Protein AF-A0A9W5B298-F1 (afdb_monomer_lite)

Organism: NCBI:txid1183436

pLDDT: mean 78.12, std 11.75, range [42.09, 90.38]

Sequence (65 aa):
MDQVPEWYAFVGTCPRCRRSGSIERRDIKRVLGPKTVLSAIPSRLRCKACQNKVGNKATMRKMPR

Radius of gyration: 12.13 Å; chains: 1; bounding box: 28×26×32 Å

Secondary structure (DSSP, 8-state):
-----TTEEEEEE-TTT--EEEE-HHHHHHHH-TT--GGGHHHH---TTT---SS-EEEEEEPP-

Foldseek 3Di:
DDDPDPQKWKWKADPVVRDIDTDDPVNCCVPPNDPDDQVVVLQDDADPPPRDRPPIDIDIDGHDD

Structure (mmCIF, N/CA/C/O backbone):
data_AF-A0A9W5B298-F1
#
_entry.id   AF-A0A9W5B298-F1
#
loop_
_atom_site.group_PDB
_atom_site.id
_atom_site.type_symbol
_atom_site.label_atom_id
_atom_site.label_alt_id
_atom_site.label_comp_id
_atom_site.label_asym_id
_atom_site.label_entity_id
_atom_site.label_seq_id
_atom_site.pdbx_PDB_ins_code
_atom_site.Cartn_x
_atom_site.Cartn_y
_atom_site.Cartn_z
_atom_site.occupancy
_atom_site.B_iso_or_equiv
_atom_site.auth_seq_id
_atom_site.auth_comp_id
_atom_site.auth_asym_id
_atom_site.auth_atom_id
_atom_site.pdbx_PDB_model_num
ATOM 1 N N . MET A 1 1 ? 4.037 16.561 17.078 1.00 42.09 1 MET A N 1
ATOM 2 C CA . MET A 1 1 ? 3.407 15.662 16.088 1.00 42.09 1 MET A CA 1
ATOM 3 C C . MET A 1 1 ? 4.481 15.292 15.088 1.00 42.09 1 MET A C 1
ATOM 5 O O . MET A 1 1 ? 4.884 16.136 14.301 1.00 42.09 1 MET A O 1
ATOM 9 N N . ASP A 1 2 ? 5.021 14.090 15.255 1.00 45.09 2 ASP A N 1
ATOM 10 C CA . ASP A 1 2 ? 6.247 13.598 14.631 1.00 45.09 2 ASP A CA 1
ATOM 11 C C . ASP A 1 2 ? 6.119 13.529 13.098 1.00 45.09 2 ASP A C 1
ATOM 13 O O . ASP A 1 2 ? 5.199 12.914 12.550 1.00 45.09 2 ASP A O 1
ATOM 17 N N . GLN A 1 3 ? 6.996 14.266 12.417 1.00 51.72 3 GLN A N 1
ATOM 18 C CA . GLN A 1 3 ? 6.999 14.468 10.974 1.00 51.72 3 GLN A CA 1
ATOM 19 C C . GLN A 1 3 ? 7.410 13.176 10.266 1.00 51.72 3 GLN A C 1
ATOM 21 O O . GLN A 1 3 ? 8.593 12.872 10.169 1.00 51.72 3 GLN A O 1
ATOM 26 N N . VAL A 1 4 ? 6.442 12.433 9.717 1.00 54.28 4 VAL A N 1
ATOM 27 C CA . VAL A 1 4 ? 6.728 11.321 8.796 1.00 54.28 4 VAL A CA 1
ATOM 28 C C . VAL A 1 4 ? 7.592 11.865 7.646 1.00 54.28 4 VAL A C 1
ATOM 30 O O . VAL A 1 4 ? 7.069 12.638 6.834 1.00 54.28 4 VAL A O 1
ATOM 33 N N . PRO A 1 5 ? 8.878 11.479 7.530 1.00 53.72 5 PRO A N 1
ATOM 34 C CA . PRO A 1 5 ? 9.782 12.062 6.546 1.00 53.72 5 PRO A CA 1
ATOM 35 C C . PRO A 1 5 ? 9.214 11.922 5.127 1.00 53.72 5 PRO A C 1
ATOM 37 O O . PRO A 1 5 ? 8.611 10.898 4.779 1.00 53.72 5 PRO A O 1
ATOM 40 N N . GLU A 1 6 ? 9.404 12.936 4.281 1.00 54.56 6 GLU A N 1
ATOM 41 C CA . GLU A 1 6 ? 8.938 12.998 2.879 1.00 54.56 6 GLU A CA 1
ATOM 42 C C . GLU A 1 6 ? 9.471 11.864 1.978 1.00 54.56 6 GLU A C 1
ATOM 44 O O . GLU A 1 6 ? 8.979 11.645 0.879 1.00 54.56 6 GLU A O 1
ATOM 49 N N . TRP A 1 7 ? 10.387 11.045 2.492 1.00 57.66 7 TRP A N 1
ATOM 50 C CA . TRP A 1 7 ? 11.177 10.053 1.762 1.00 57.66 7 TRP A CA 1
ATOM 51 C C . TRP A 1 7 ? 10.553 8.652 1.671 1.00 57.66 7 TRP A C 1
ATOM 53 O O . TRP A 1 7 ? 11.246 7.697 1.321 1.00 57.66 7 TRP A O 1
ATOM 63 N N . TYR A 1 8 ? 9.266 8.489 1.996 1.00 66.69 8 TYR A N 1
ATOM 64 C CA . TYR A 1 8 ? 8.569 7.207 1.826 1.00 66.69 8 TYR A CA 1
ATOM 65 C C . TYR A 1 8 ? 7.528 7.289 0.714 1.00 66.69 8 TYR A C 1
ATOM 67 O O . TYR A 1 8 ? 6.495 7.948 0.879 1.00 66.69 8 TYR A O 1
ATOM 75 N N . ALA A 1 9 ? 7.791 6.573 -0.378 1.00 75.94 9 ALA A N 1
ATOM 76 C CA . ALA A 1 9 ? 6.855 6.359 -1.468 1.00 75.94 9 ALA A CA 1
ATOM 77 C C . ALA A 1 9 ? 6.029 5.097 -1.196 1.00 75.94 9 ALA A C 1
ATOM 79 O O . ALA A 1 9 ? 6.568 4.041 -0.852 1.00 75.94 9 ALA A O 1
ATOM 80 N N . PHE A 1 10 ? 4.713 5.190 -1.368 1.00 83.38 10 PHE A N 1
ATOM 81 C CA . PHE A 1 10 ? 3.858 4.009 -1.372 1.00 83.38 10 PHE A CA 1
ATOM 82 C C . PHE A 1 10 ? 3.895 3.383 -2.756 1.00 83.38 10 PHE A C 1
ATOM 84 O O . PHE A 1 10 ? 3.803 4.081 -3.759 1.00 83.38 10 PHE A O 1
ATOM 91 N N . VAL A 1 11 ? 4.031 2.067 -2.821 1.00 86.19 11 VAL A N 1
ATOM 92 C CA . VAL A 1 11 ? 4.041 1.308 -4.069 1.00 86.19 11 VAL A CA 1
ATOM 93 C C . VAL A 1 11 ? 2.963 0.241 -3.981 1.00 86.19 11 VAL A C 1
ATOM 95 O O . VAL A 1 11 ? 3.001 -0.638 -3.122 1.00 86.19 11 VAL A O 1
ATOM 98 N N . GLY A 1 12 ? 1.983 0.326 -4.873 1.00 89.19 12 GLY A N 1
ATOM 99 C CA . GLY A 1 12 ? 0.950 -0.685 -5.044 1.00 89.19 12 GLY A CA 1
ATOM 100 C C . GLY A 1 12 ? 1.411 -1.730 -6.045 1.00 89.19 12 GLY A C 1
ATOM 101 O O . GLY A 1 12 ? 1.835 -1.369 -7.135 1.00 89.19 12 GLY A O 1
ATOM 102 N N . THR A 1 13 ? 1.308 -3.011 -5.705 1.00 88.50 13 THR A N 1
ATOM 103 C CA . THR A 1 13 ? 1.613 -4.131 -6.602 1.00 88.50 13 THR A CA 1
ATOM 104 C C . THR A 1 13 ? 0.371 -4.984 -6.806 1.00 88.50 13 THR A C 1
ATOM 106 O O . THR A 1 13 ? -0.251 -5.445 -5.848 1.00 88.50 13 THR A O 1
ATOM 109 N N . CYS A 1 14 ? 0.012 -5.213 -8.065 1.00 90.12 14 CYS A N 1
ATOM 110 C CA . CYS A 1 14 ? -1.104 -6.071 -8.429 1.00 90.12 14 CYS A CA 1
ATOM 111 C C . CYS A 1 14 ? -0.608 -7.502 -8.687 1.00 90.12 14 CYS A C 1
ATOM 113 O O . CYS A 1 14 ? 0.151 -7.693 -9.636 1.00 90.12 14 CYS A O 1
ATOM 115 N N . PRO A 1 15 ? -1.071 -8.533 -7.956 1.00 88.50 15 PRO A N 1
ATOM 116 C CA . PRO A 1 15 ? -0.647 -9.915 -8.202 1.00 88.50 15 PRO A CA 1
ATOM 117 C C . PRO A 1 15 ? -1.124 -10.446 -9.562 1.00 88.50 15 PRO A C 1
ATOM 119 O O . PRO A 1 15 ? -0.435 -11.244 -10.185 1.00 88.50 15 PRO A O 1
ATOM 122 N N . ARG A 1 16 ? -2.271 -9.961 -10.061 1.00 89.06 16 ARG A N 1
ATOM 123 C CA . ARG A 1 16 ? -2.881 -10.437 -11.313 1.00 89.06 16 ARG A CA 1
ATOM 124 C C . ARG A 1 16 ? -2.076 -10.074 -12.564 1.00 89.06 16 ARG A C 1
ATOM 126 O O . ARG A 1 16 ? -1.772 -10.940 -13.370 1.00 89.06 16 ARG A O 1
ATOM 133 N N . CYS A 1 17 ? -1.725 -8.799 -12.733 1.00 90.38 17 CYS A N 1
ATOM 134 C CA . CYS A 1 17 ? -0.941 -8.327 -13.882 1.00 90.38 17 CYS A CA 1
ATOM 135 C C . CYS A 1 17 ? 0.542 -8.093 -13.560 1.00 90.38 17 CYS A C 1
ATOM 137 O O . CYS A 1 17 ? 1.274 -7.628 -14.427 1.00 90.38 17 CYS A O 1
ATOM 139 N N . ARG A 1 18 ? 0.968 -8.351 -12.313 1.00 87.69 18 ARG A N 1
ATOM 140 C CA . ARG A 1 18 ? 2.330 -8.118 -11.798 1.00 87.69 18 ARG A CA 1
ATOM 141 C C . ARG A 1 18 ? 2.856 -6.689 -11.988 1.00 87.69 18 ARG A C 1
ATOM 143 O O . ARG A 1 18 ? 4.051 -6.451 -11.862 1.00 87.69 18 ARG A O 1
ATOM 150 N N . ARG A 1 19 ? 1.971 -5.716 -12.237 1.00 86.62 19 ARG A N 1
ATOM 151 C CA . ARG A 1 19 ? 2.353 -4.303 -12.314 1.00 86.62 19 ARG A CA 1
ATOM 152 C C . ARG A 1 19 ? 2.462 -3.698 -10.928 1.00 86.62 19 ARG A C 1
ATOM 154 O O . ARG A 1 19 ? 1.572 -3.875 -10.091 1.00 86.62 19 ARG A O 1
ATOM 161 N N . SER A 1 20 ? 3.521 -2.931 -10.747 1.00 88.00 20 SER A N 1
ATOM 162 C CA . SER A 1 20 ? 3.734 -2.037 -9.622 1.00 88.00 20 SER A CA 1
ATOM 163 C C . SER A 1 20 ? 3.542 -0.585 -10.064 1.00 88.00 20 SER A C 1
ATOM 165 O O . SER A 1 20 ? 3.772 -0.236 -11.221 1.00 88.00 20 SER A O 1
ATOM 167 N N . GLY A 1 21 ? 3.076 0.262 -9.154 1.00 85.38 21 GLY A N 1
ATOM 168 C CA . GLY A 1 21 ? 2.908 1.687 -9.405 1.00 85.38 21 GLY A CA 1
ATOM 169 C C . GLY A 1 21 ? 3.002 2.488 -8.119 1.00 85.38 21 GLY A C 1
ATOM 170 O O . GLY A 1 21 ? 2.626 2.003 -7.050 1.00 85.38 21 GLY A O 1
ATOM 171 N N . SER A 1 22 ? 3.513 3.708 -8.227 1.00 85.00 22 SER A N 1
ATOM 172 C CA . SER A 1 22 ? 3.580 4.634 -7.101 1.00 85.00 22 SER A CA 1
ATOM 173 C C . SER A 1 22 ? 2.178 5.108 -6.727 1.00 85.00 22 SER A C 1
ATOM 175 O O . SER A 1 22 ? 1.367 5.451 -7.586 1.00 85.00 22 SER A O 1
ATOM 177 N N . ILE A 1 23 ? 1.892 5.106 -5.433 1.00 83.06 23 ILE A N 1
ATOM 178 C CA . ILE A 1 23 ? 0.673 5.634 -4.840 1.00 83.06 23 ILE A CA 1
ATOM 179 C C . ILE A 1 23 ? 1.064 6.917 -4.118 1.00 83.06 23 ILE A C 1
ATOM 181 O O . ILE A 1 23 ? 1.906 6.919 -3.217 1.00 83.06 23 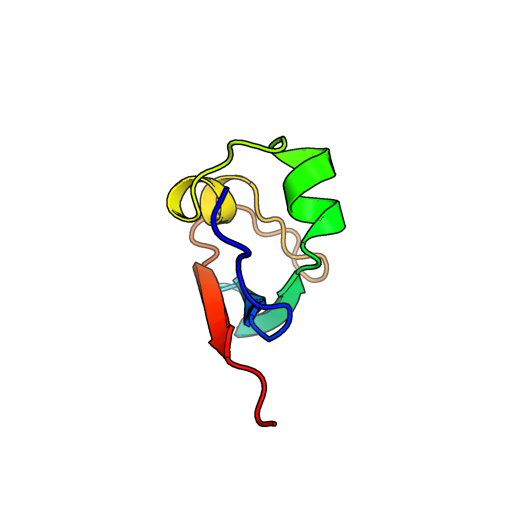ILE A O 1
ATOM 185 N N . GLU A 1 24 ? 0.438 8.019 -4.501 1.00 80.50 24 GLU A N 1
ATOM 186 C CA . GLU A 1 24 ? 0.680 9.295 -3.850 1.00 80.50 24 GLU A CA 1
ATOM 187 C C . GLU A 1 24 ? 0.007 9.345 -2.476 1.00 80.50 24 GLU A C 1
ATOM 189 O O . GLU A 1 24 ? -1.125 8.894 -2.275 1.00 80.50 24 GLU A O 1
ATOM 194 N N . ARG A 1 25 ? 0.689 9.962 -1.506 1.00 77.88 25 ARG A N 1
ATOM 195 C CA . ARG A 1 25 ? 0.136 10.194 -0.161 1.00 77.88 25 ARG A CA 1
ATOM 196 C C . ARG A 1 25 ? -1.170 10.986 -0.215 1.00 77.88 25 ARG A C 1
ATOM 198 O O . ARG A 1 25 ? -2.053 10.770 0.614 1.00 77.88 25 ARG A O 1
ATOM 205 N N . ARG A 1 26 ? -1.291 11.899 -1.184 1.00 79.19 26 ARG A N 1
ATOM 206 C CA . ARG A 1 26 ? -2.487 12.717 -1.401 1.00 79.19 26 ARG A CA 1
ATOM 207 C C . ARG A 1 26 ? -3.690 11.860 -1.791 1.00 79.19 26 ARG A C 1
ATOM 209 O O . ARG A 1 26 ? -4.758 12.061 -1.222 1.00 79.19 26 ARG A O 1
ATOM 216 N N . ASP A 1 27 ? -3.510 10.872 -2.665 1.00 81.50 27 ASP A N 1
ATOM 217 C CA . ASP A 1 27 ? -4.558 9.912 -3.030 1.00 81.50 27 ASP A CA 1
ATOM 218 C C . ASP A 1 27 ? -4.984 9.053 -1.841 1.00 81.50 27 ASP A C 1
ATOM 220 O O . ASP A 1 27 ? -6.178 8.897 -1.596 1.00 81.50 27 ASP A O 1
ATOM 224 N N . ILE A 1 28 ? -4.030 8.564 -1.042 1.00 79.69 28 ILE A N 1
ATOM 225 C CA . ILE A 1 28 ? -4.336 7.798 0.177 1.00 79.69 28 ILE A CA 1
ATOM 226 C C . ILE A 1 28 ? -5.175 8.648 1.135 1.00 79.69 28 ILE A C 1
ATOM 228 O O . ILE A 1 28 ? -6.239 8.213 1.571 1.00 79.69 28 ILE A O 1
ATOM 232 N N . LYS A 1 29 ? -4.745 9.886 1.413 1.00 80.88 29 LYS A N 1
ATOM 233 C CA . LYS A 1 29 ? -5.492 10.819 2.269 1.00 80.88 29 LYS A CA 1
ATOM 234 C C . LYS A 1 29 ? -6.872 11.152 1.700 1.00 80.88 29 LYS A C 1
ATOM 236 O O . LYS A 1 29 ? -7.818 11.262 2.468 1.00 80.88 29 LYS A O 1
ATOM 241 N N . ARG A 1 30 ? -7.006 11.291 0.378 1.00 81.12 30 ARG A N 1
ATOM 242 C CA . ARG A 1 30 ? -8.284 11.593 -0.285 1.00 81.12 30 ARG A CA 1
ATOM 243 C C . ARG A 1 30 ? -9.264 10.420 -0.227 1.00 81.12 30 ARG A C 1
ATOM 245 O O . ARG A 1 30 ? -10.450 10.638 -0.024 1.00 81.12 30 ARG A O 1
ATOM 252 N N . VAL A 1 31 ? -8.785 9.192 -0.421 1.00 79.69 31 VAL A N 1
ATOM 253 C CA . VAL A 1 31 ? -9.636 7.992 -0.527 1.00 79.69 31 VAL A CA 1
ATOM 254 C C . VAL A 1 31 ? -9.925 7.359 0.835 1.00 79.69 31 VAL A C 1
ATOM 256 O O . VAL A 1 31 ? -11.006 6.807 1.046 1.00 79.69 31 VAL A O 1
ATOM 259 N N . LEU A 1 32 ? -8.955 7.395 1.748 1.00 77.19 32 LEU A N 1
ATOM 260 C CA . LEU A 1 32 ? -9.007 6.698 3.034 1.00 77.19 32 LEU A CA 1
ATOM 261 C C . LEU A 1 32 ? -8.997 7.656 4.237 1.00 77.19 32 LEU 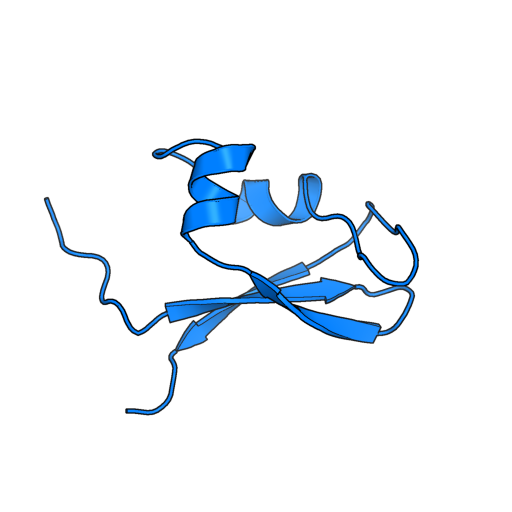A C 1
ATOM 263 O O . LEU A 1 32 ? -9.280 7.240 5.357 1.00 77.19 32 LEU A O 1
ATOM 267 N N . GLY A 1 33 ? -8.702 8.939 4.035 1.00 79.19 33 GLY A N 1
ATOM 268 C CA . GLY A 1 33 ? -8.652 9.937 5.103 1.00 79.19 33 GLY A CA 1
ATOM 269 C C . GLY A 1 33 ? -7.277 10.063 5.780 1.00 79.19 33 GLY A C 1
ATOM 270 O O . GLY A 1 33 ? -6.374 9.251 5.564 1.00 79.19 33 GLY A O 1
ATOM 271 N N . PRO A 1 34 ? -7.093 11.093 6.626 1.00 70.94 34 PRO A N 1
ATOM 272 C CA . PRO A 1 34 ? -5.800 11.445 7.222 1.00 70.94 34 PRO A CA 1
ATOM 273 C C . PRO A 1 34 ? -5.317 10.492 8.327 1.00 70.94 34 PRO A C 1
ATOM 275 O O . PRO A 1 34 ?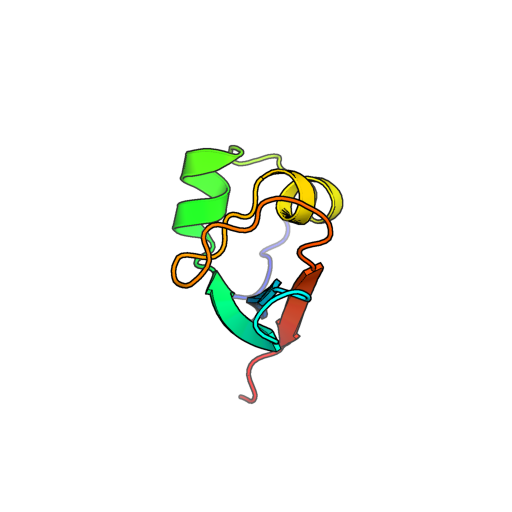 -4.132 10.507 8.644 1.00 70.94 34 PRO A O 1
ATOM 278 N N . LYS A 1 35 ? -6.203 9.670 8.906 1.00 70.25 35 LYS A N 1
ATOM 279 C CA . LYS A 1 35 ? -5.890 8.725 9.999 1.00 70.25 35 LYS A CA 1
ATOM 280 C C . LYS A 1 35 ? -5.772 7.269 9.532 1.00 70.25 35 LYS A C 1
ATOM 282 O O . LYS A 1 35 ? -5.917 6.345 10.325 1.00 70.25 35 LYS A O 1
ATOM 287 N N . THR A 1 36 ? -5.571 7.050 8.237 1.00 71.88 36 THR A N 1
ATOM 288 C CA . THR A 1 36 ? -5.564 5.695 7.689 1.00 71.88 36 THR A CA 1
ATOM 289 C C . THR A 1 36 ? -4.290 4.934 8.012 1.00 71.88 36 THR A C 1
ATOM 291 O O . THR A 1 36 ? -3.180 5.434 7.843 1.00 71.88 36 THR A O 1
ATOM 294 N N . VAL A 1 37 ? -4.479 3.678 8.411 1.00 74.69 37 VAL A N 1
ATOM 295 C CA . VAL A 1 37 ? -3.413 2.701 8.624 1.00 74.69 37 VAL A CA 1
ATOM 296 C C . VAL A 1 37 ? -3.006 2.039 7.308 1.00 74.69 37 VAL A C 1
ATOM 298 O O . VAL A 1 37 ? -3.844 1.754 6.451 1.00 74.69 37 VAL A O 1
ATOM 301 N N . LEU A 1 38 ? -1.714 1.739 7.156 1.00 71.38 38 LEU A N 1
ATOM 302 C CA . LEU A 1 38 ? -1.164 1.128 5.938 1.00 71.38 38 LEU A CA 1
ATOM 303 C C . LEU A 1 38 ? -1.854 -0.183 5.557 1.00 71.38 38 LEU A C 1
ATOM 305 O O . LEU A 1 38 ? -2.085 -0.441 4.377 1.00 71.38 38 LEU A O 1
ATOM 309 N N . SER A 1 39 ? -2.254 -0.970 6.554 1.00 77.88 39 SER A N 1
ATOM 310 C CA . SER A 1 39 ? -2.946 -2.246 6.372 1.00 77.88 39 SER A CA 1
ATOM 311 C C . SER A 1 39 ? -4.320 -2.113 5.703 1.00 77.88 39 SER A C 1
ATOM 313 O O . SER A 1 39 ? -4.799 -3.078 5.117 1.00 77.88 39 SER A O 1
ATOM 315 N N . ALA A 1 40 ? -4.948 -0.930 5.735 1.00 80.38 40 ALA A N 1
ATOM 316 C CA . ALA A 1 40 ? -6.239 -0.683 5.084 1.00 80.38 40 ALA A CA 1
ATOM 317 C C . ALA A 1 40 ? -6.107 -0.282 3.602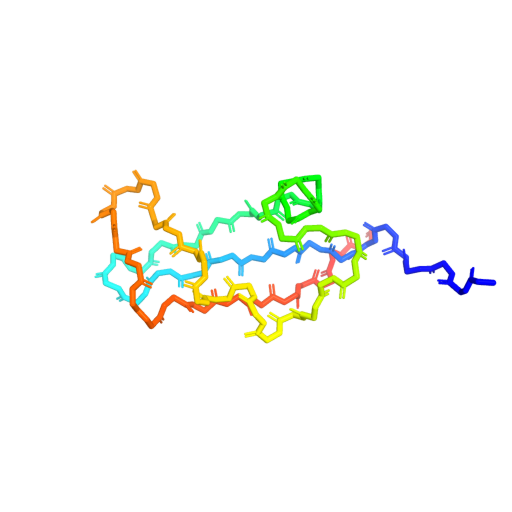 1.00 80.38 40 ALA A C 1
ATOM 319 O O . ALA A 1 40 ? -7.072 -0.380 2.842 1.00 80.38 40 ALA A O 1
ATOM 320 N N . ILE A 1 41 ? -4.913 0.145 3.174 1.00 80.31 41 I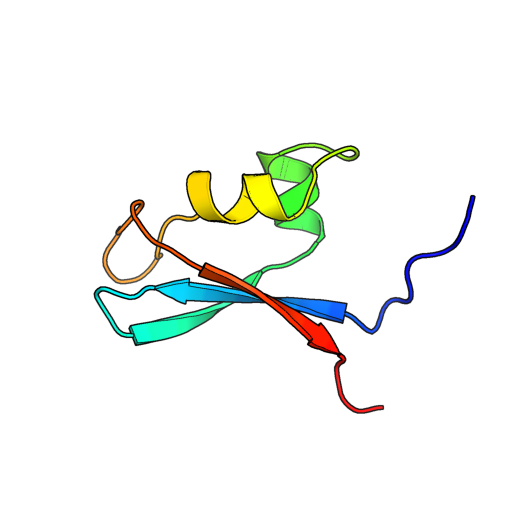LE A N 1
ATOM 321 C CA . ILE A 1 41 ? -4.616 0.519 1.786 1.00 80.31 41 ILE A CA 1
ATOM 322 C C . ILE A 1 41 ? -4.882 -0.634 0.803 1.00 80.31 41 ILE A C 1
ATOM 324 O O . ILE A 1 41 ? -5.632 -0.407 -0.150 1.00 80.31 41 ILE A O 1
ATOM 328 N N . PRO A 1 42 ? -4.334 -1.857 0.984 1.00 82.94 42 PRO A N 1
ATOM 329 C CA . PRO A 1 42 ? -4.475 -2.931 -0.002 1.00 82.94 42 PRO A CA 1
ATOM 330 C C . PRO A 1 42 ? -5.931 -3.287 -0.325 1.00 82.94 42 PRO A C 1
ATOM 332 O O . PRO A 1 42 ? -6.249 -3.493 -1.496 1.00 82.94 42 PR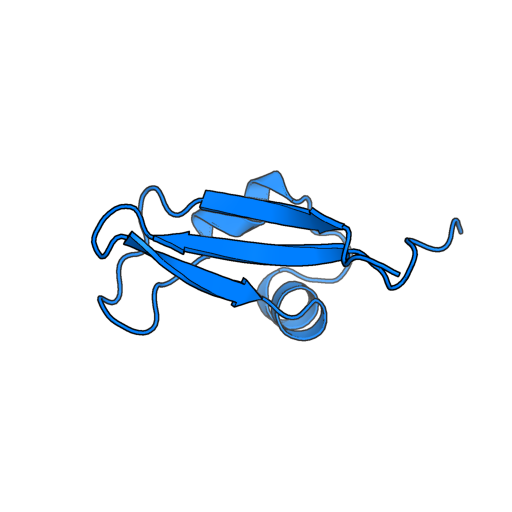O A O 1
ATOM 335 N N . SER A 1 43 ? -6.831 -3.253 0.662 1.00 82.56 43 SER A N 1
ATOM 336 C CA . SER A 1 43 ? -8.264 -3.539 0.480 1.00 82.56 43 SER A CA 1
ATOM 337 C C . SER A 1 43 ? -8.999 -2.515 -0.390 1.00 82.56 43 SER A C 1
ATOM 339 O O . SER A 1 43 ? -10.074 -2.806 -0.909 1.00 82.56 43 SER A O 1
ATOM 341 N N . ARG A 1 44 ? -8.444 -1.309 -0.562 1.00 83.12 44 ARG A N 1
ATOM 342 C CA . ARG A 1 44 ? -9.016 -0.257 -1.418 1.00 83.12 44 ARG A CA 1
ATOM 343 C C . ARG A 1 44 ? -8.218 -0.008 -2.692 1.00 83.12 44 ARG A C 1
ATOM 345 O O . ARG A 1 44 ? -8.603 0.841 -3.496 1.00 83.12 44 ARG A O 1
ATOM 352 N N . LEU A 1 45 ? -7.132 -0.747 -2.915 1.00 84.06 45 LEU A N 1
ATOM 353 C CA . LEU A 1 45 ? -6.376 -0.629 -4.152 1.00 84.06 45 LEU A CA 1
ATOM 354 C C . LEU A 1 45 ? -7.158 -1.217 -5.318 1.00 84.06 45 LEU A C 1
ATOM 356 O O . LEU A 1 45 ? -7.668 -2.332 -5.257 1.00 84.06 45 LEU A O 1
ATOM 360 N N . ARG A 1 46 ? -7.162 -0.481 -6.427 1.00 88.75 46 ARG A N 1
ATOM 361 C CA . ARG A 1 46 ? -7.642 -0.945 -7.725 1.00 88.75 46 ARG A CA 1
ATOM 362 C C . ARG A 1 46 ? -6.525 -0.775 -8.741 1.00 88.75 46 ARG A C 1
ATOM 364 O O . ARG A 1 46 ? -6.031 0.332 -8.941 1.00 88.75 46 ARG A O 1
ATOM 371 N N . CYS A 1 47 ? -6.143 -1.855 -9.414 1.00 88.00 47 CYS A N 1
ATOM 372 C CA . CYS A 1 47 ? -5.180 -1.765 -10.504 1.00 88.00 47 CYS A CA 1
ATOM 373 C C . CYS A 1 47 ? -5.783 -0.954 -11.662 1.00 88.00 47 CYS A C 1
ATOM 375 O O . CYS A 1 47 ? -6.824 -1.332 -12.190 1.00 88.00 47 CYS A O 1
ATOM 377 N N . LYS A 1 48 ? -5.136 0.129 -12.105 1.00 85.44 48 LYS A N 1
ATOM 378 C CA . LYS A 1 48 ? -5.628 0.913 -13.256 1.00 85.44 48 LYS A CA 1
ATOM 379 C C . LYS A 1 48 ? -5.511 0.169 -14.595 1.00 85.44 48 LYS A C 1
ATOM 381 O O . LYS A 1 48 ? -6.220 0.514 -15.526 1.00 85.44 48 LYS A O 1
ATOM 386 N N . ALA A 1 49 ? -4.661 -0.859 -14.677 1.00 88.94 49 ALA A N 1
ATOM 387 C CA . ALA A 1 49 ? -4.459 -1.639 -15.898 1.00 88.94 49 ALA A CA 1
ATOM 388 C C . ALA A 1 49 ? -5.461 -2.796 -16.047 1.00 88.94 49 ALA A C 1
ATOM 390 O O . ALA A 1 49 ? -6.128 -2.899 -17.064 1.00 88.94 49 ALA A O 1
ATOM 391 N N . CYS A 1 50 ? -5.580 -3.663 -15.034 1.00 89.00 50 CYS A N 1
ATOM 392 C CA . CYS A 1 50 ? -6.439 -4.858 -15.095 1.00 89.00 50 CYS A CA 1
ATOM 393 C C . CYS A 1 50 ? -7.680 -4.778 -14.193 1.00 89.00 50 CYS A C 1
ATOM 395 O O . CYS A 1 50 ? -8.406 -5.756 -14.056 1.00 89.00 50 CYS A O 1
ATOM 397 N N . GLN A 1 51 ? -7.889 -3.644 -13.515 1.00 88.62 51 GLN A N 1
ATOM 398 C CA . GLN A 1 51 ? -9.023 -3.386 -12.618 1.00 88.62 51 GLN A CA 1
ATOM 399 C C . GLN A 1 51 ? -9.141 -4.317 -11.403 1.00 88.62 51 GLN A C 1
ATOM 401 O O . GLN A 1 51 ? -10.118 -4.222 -10.661 1.00 88.62 51 GLN A O 1
ATOM 406 N N . ASN A 1 52 ? -8.127 -5.145 -11.136 1.00 88.50 52 ASN A N 1
ATOM 407 C CA . ASN A 1 52 ? -8.089 -6.031 -9.980 1.00 88.50 52 ASN A CA 1
ATOM 408 C C . ASN A 1 52 ? -8.182 -5.257 -8.657 1.00 88.50 52 ASN A C 1
ATOM 410 O O . ASN A 1 52 ? -7.458 -4.275 -8.465 1.00 88.50 52 ASN A O 1
ATOM 414 N N . LYS A 1 53 ? -9.031 -5.737 -7.744 1.00 86.56 53 LYS A N 1
ATOM 415 C CA . LYS A 1 53 ? -9.253 -5.164 -6.404 1.00 86.56 53 LYS A CA 1
ATOM 416 C C . LYS A 1 53 ? -8.866 -6.106 -5.256 1.00 86.56 53 LYS A C 1
ATOM 418 O O . LYS A 1 53 ? -8.863 -5.689 -4.108 1.00 86.56 53 LYS A O 1
ATOM 423 N N . VAL A 1 54 ? -8.549 -7.367 -5.553 1.00 84.56 54 VAL A N 1
ATOM 424 C CA . VAL A 1 54 ? -8.361 -8.424 -4.546 1.00 84.56 54 VAL A CA 1
ATOM 425 C C . VAL A 1 54 ? -6.897 -8.851 -4.492 1.00 84.56 54 VAL A C 1
ATOM 427 O O . VAL A 1 54 ? -6.272 -9.062 -5.530 1.00 84.56 54 VAL A O 1
ATOM 430 N N . GLY A 1 55 ? -6.331 -8.959 -3.288 1.00 83.19 55 GLY A N 1
ATOM 431 C CA . GLY A 1 55 ? -4.945 -9.403 -3.087 1.00 83.19 55 GLY A CA 1
ATOM 432 C C . GLY A 1 55 ? -3.876 -8.402 -3.545 1.00 83.19 55 GLY A C 1
ATOM 433 O O . GLY A 1 55 ? -2.700 -8.755 -3.636 1.00 83.19 55 GLY A O 1
ATOM 434 N N . ASN A 1 56 ? -4.259 -7.157 -3.847 1.00 84.88 56 ASN A N 1
ATOM 435 C CA . ASN A 1 56 ? -3.305 -6.090 -4.138 1.00 84.88 56 ASN A CA 1
ATOM 436 C C . ASN A 1 56 ? -2.430 -5.839 -2.905 1.00 84.88 56 ASN A C 1
ATOM 438 O O . ASN A 1 56 ? -2.930 -5.799 -1.786 1.00 84.88 56 ASN A O 1
ATOM 442 N N . LYS A 1 57 ? -1.127 -5.656 -3.110 1.00 86.38 57 LYS A N 1
ATOM 443 C CA . LYS A 1 57 ? -0.170 -5.383 -2.033 1.00 86.38 57 LYS A CA 1
ATOM 444 C C . LYS A 1 57 ? 0.185 -3.904 -2.036 1.00 86.38 57 LYS A C 1
ATOM 446 O O . LYS A 1 57 ? 0.401 -3.337 -3.103 1.00 86.38 57 LYS A O 1
ATOM 451 N N . ALA A 1 58 ? 0.256 -3.291 -0.862 1.00 85.31 58 ALA A N 1
ATOM 452 C CA . ALA A 1 58 ? 0.768 -1.938 -0.691 1.00 85.31 58 ALA A CA 1
ATOM 453 C C . ALA A 1 58 ? 2.042 -2.016 0.146 1.00 85.31 58 ALA A C 1
ATOM 455 O O . ALA A 1 58 ? 2.004 -2.497 1.276 1.00 85.31 58 ALA A O 1
ATOM 456 N N . THR A 1 59 ? 3.158 -1.555 -0.405 1.00 84.06 59 THR A N 1
ATOM 457 C CA . THR A 1 59 ? 4.447 -1.558 0.286 1.00 84.06 59 THR A CA 1
ATOM 458 C C . THR A 1 59 ? 4.973 -0.140 0.360 1.00 84.06 59 THR A C 1
ATOM 460 O O . THR A 1 59 ? 4.824 0.640 -0.577 1.00 84.06 59 THR A O 1
ATOM 463 N N . MET A 1 60 ? 5.606 0.203 1.470 1.00 82.75 60 MET A N 1
ATOM 464 C CA . MET A 1 60 ? 6.276 1.483 1.624 1.00 82.75 60 MET A CA 1
ATOM 465 C C . MET A 1 60 ? 7.751 1.299 1.271 1.00 82.75 60 MET A C 1
ATOM 467 O O . MET A 1 60 ? 8.420 0.435 1.834 1.00 82.75 60 MET A O 1
ATOM 471 N N . ARG A 1 61 ? 8.257 2.075 0.312 1.00 77.31 61 ARG A N 1
ATOM 472 C CA . ARG A 1 61 ? 9.676 2.090 -0.049 1.00 77.31 61 ARG A CA 1
ATOM 473 C C . ARG A 1 61 ? 10.297 3.413 0.359 1.00 77.31 61 ARG A C 1
ATOM 475 O O . ARG A 1 61 ? 9.736 4.475 0.096 1.00 77.31 61 ARG A O 1
ATOM 482 N N . LYS A 1 62 ? 11.469 3.329 0.986 1.00 72.19 62 LYS A N 1
ATOM 483 C CA . LYS A 1 62 ? 12.329 4.486 1.219 1.00 72.19 62 LYS A CA 1
ATOM 484 C C . LYS A 1 62 ? 12.938 4.881 -0.125 1.00 72.19 62 LYS A C 1
ATOM 486 O O . LYS A 1 62 ? 13.554 4.037 -0.777 1.00 72.19 62 LYS A O 1
ATOM 491 N N . MET A 1 63 ? 12.702 6.108 -0.572 1.00 66.12 63 MET A N 1
ATOM 492 C CA . MET A 1 63 ? 13.385 6.632 -1.752 1.00 66.12 63 MET A CA 1
ATOM 493 C C . MET A 1 63 ? 14.873 6.810 -1.415 1.00 66.12 63 MET A C 1
ATOM 495 O O . MET A 1 63 ? 15.174 7.301 -0.320 1.00 66.12 63 MET A O 1
ATOM 499 N N . PRO A 1 64 ? 15.798 6.356 -2.285 1.00 59.91 64 PRO A N 1
ATOM 500 C CA . PRO A 1 64 ? 17.214 6.651 -2.115 1.00 59.91 64 PRO A CA 1
ATOM 501 C C . PRO A 1 64 ? 17.406 8.170 -2.172 1.00 59.91 64 PRO A C 1
ATOM 503 O O . PRO A 1 64 ? 16.700 8.857 -2.911 1.00 59.91 64 PRO A O 1
ATOM 506 N N . ARG A 1 65 ? 18.277 8.656 -1.291 1.00 57.38 65 ARG A N 1
ATOM 507 C CA . ARG A 1 65 ? 18.511 10.074 -1.039 1.00 57.38 65 ARG A CA 1
ATOM 508 C C . ARG A 1 65 ? 19.344 10.705 -2.145 1.00 57.38 65 ARG A C 1
ATOM 510 O O . ARG A 1 65 ? 20.233 9.986 -2.649 1.00 57.38 65 ARG A O 1
#